Protein AF-A2C6B7-F1 (afdb_monomer_lite)

Sequence (118 aa):
MAIRSTRAGFTQAKFNDDASSLVIFEIIVIAVAFGIGMQSWWWGGGIFLGGVIVMVTPILNILFCIAMTALWAAAGFHIGEAIDQEGANYVIAVIAGLIALGAHLGAIEWAEDLGAKD

Secondary structure (DSSP, 8-state):
--HHHHHHHHHHHHHHHHHHHHHHHHHHHHHHHHHHHTT-HHHHHHHHHHHHHHHHSHHHHHHHHHHHHHHHHHHHHHHHHTT-STTHHHHHHHHHHHHHHHHHHHHHHHHHHHH---

pLDDT: mean 92.58, std 6.91, range [58.78, 98.0]

Organism: Prochlorococcus marinus (strain MIT 9303) (NCBI:txid59922)

Structure (mmCIF, N/CA/C/O backbone):
data_AF-A2C6B7-F1
#
_entry.id   AF-A2C6B7-F1
#
loop_
_atom_site.group_PDB
_atom_site.id
_atom_site.type_symbol
_atom_site.label_atom_id
_atom_site.label_alt_id
_atom_site.label_comp_id
_atom_site.label_asym_id
_atom_site.label_entity_id
_atom_site.label_seq_id
_atom_site.pdbx_PDB_ins_code
_atom_site.Cartn_x
_atom_site.Cartn_y
_atom_site.Cartn_z
_atom_site.occupancy
_atom_site.B_iso_or_equiv
_atom_site.auth_seq_id
_atom_site.auth_comp_id
_atom_site.auth_asym_id
_atom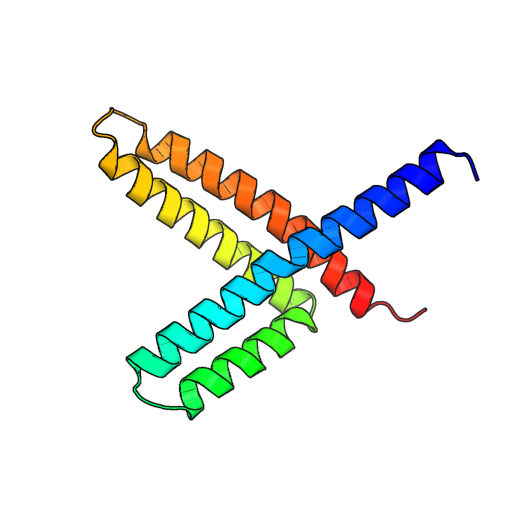_site.auth_atom_id
_atom_site.pdbx_PDB_model_num
ATOM 1 N N . MET A 1 1 ? 21.659 -10.070 -25.602 1.00 60.16 1 MET A N 1
ATOM 2 C CA . MET A 1 1 ? 21.126 -9.384 -24.403 1.00 60.16 1 MET A CA 1
ATOM 3 C C . MET A 1 1 ? 22.312 -8.890 -23.585 1.00 60.16 1 MET A C 1
ATOM 5 O O . MET A 1 1 ? 23.213 -9.681 -23.341 1.00 60.16 1 MET A O 1
ATOM 9 N N . ALA A 1 2 ? 22.395 -7.600 -23.254 1.00 80.56 2 ALA A N 1
ATOM 10 C CA . ALA A 1 2 ? 23.517 -7.080 -22.468 1.00 80.56 2 ALA A CA 1
ATOM 11 C C . ALA A 1 2 ? 23.366 -7.518 -21.000 1.00 80.56 2 ALA A C 1
ATOM 13 O O . ALA A 1 2 ? 22.269 -7.449 -20.460 1.00 80.56 2 ALA A O 1
ATOM 14 N N . ILE A 1 3 ? 24.450 -7.917 -20.326 1.00 83.00 3 ILE A N 1
ATOM 15 C CA . ILE A 1 3 ? 24.425 -8.412 -18.928 1.00 83.00 3 ILE A CA 1
ATOM 16 C C . ILE A 1 3 ? 23.639 -7.468 -17.991 1.00 83.00 3 ILE A C 1
ATOM 18 O O . ILE A 1 3 ? 22.913 -7.912 -17.102 1.00 83.00 3 ILE A O 1
ATOM 22 N N . ARG A 1 4 ? 23.722 -6.151 -18.231 1.00 89.38 4 ARG A N 1
ATOM 23 C CA . ARG A 1 4 ? 22.980 -5.125 -17.486 1.00 89.38 4 ARG A CA 1
ATOM 24 C C . ARG A 1 4 ? 21.456 -5.244 -17.620 1.00 89.38 4 ARG A C 1
ATOM 26 O O . ARG A 1 4 ? 20.782 -5.074 -16.610 1.00 89.38 4 ARG A O 1
ATOM 33 N N . SER A 1 5 ? 20.919 -5.506 -18.816 1.00 88.56 5 SER A N 1
ATOM 34 C CA . SER A 1 5 ? 19.464 -5.579 -19.033 1.00 88.56 5 SER A CA 1
ATOM 35 C C . SER A 1 5 ? 18.868 -6.820 -18.375 1.00 88.56 5 SER A C 1
ATOM 37 O O . SER A 1 5 ? 17.827 -6.733 -17.739 1.00 88.56 5 SER A O 1
ATOM 39 N N . THR A 1 6 ? 19.570 -7.954 -18.450 1.00 88.62 6 THR A N 1
ATOM 40 C CA . THR A 1 6 ? 19.146 -9.193 -17.785 1.00 88.62 6 THR A CA 1
ATOM 41 C C . THR A 1 6 ? 19.179 -9.049 -16.263 1.00 88.62 6 THR A C 1
ATOM 43 O O . THR A 1 6 ? 18.228 -9.437 -15.591 1.00 88.62 6 THR A O 1
ATOM 46 N N . ARG A 1 7 ? 20.232 -8.428 -15.709 1.00 92.19 7 ARG A N 1
ATOM 47 C CA . ARG A 1 7 ? 20.308 -8.161 -14.265 1.00 92.19 7 ARG A CA 1
ATOM 48 C C . ARG A 1 7 ? 19.197 -7.220 -13.799 1.00 92.19 7 ARG A C 1
ATOM 50 O O . ARG A 1 7 ? 18.597 -7.483 -12.768 1.00 92.19 7 ARG A O 1
ATOM 57 N N . ALA A 1 8 ? 18.932 -6.147 -14.546 1.00 91.62 8 ALA A N 1
ATOM 58 C CA . ALA A 1 8 ? 17.882 -5.189 -14.204 1.00 91.62 8 ALA A CA 1
ATOM 59 C C . ALA A 1 8 ? 16.494 -5.846 -14.179 1.00 91.62 8 ALA A C 1
ATOM 61 O O . ALA A 1 8 ? 15.771 -5.657 -13.209 1.00 91.62 8 ALA A O 1
ATOM 62 N N . GLY A 1 9 ? 16.169 -6.676 -15.179 1.00 89.75 9 GLY A N 1
ATOM 63 C CA . GLY A 1 9 ? 14.907 -7.421 -15.204 1.00 89.75 9 GLY A CA 1
ATOM 64 C C . GLY A 1 9 ? 14.754 -8.363 -14.008 1.00 89.75 9 GLY A C 1
ATOM 65 O O . GLY A 1 9 ? 13.724 -8.350 -13.347 1.00 89.75 9 GLY A O 1
ATOM 66 N N . PHE A 1 10 ? 15.804 -9.117 -13.658 1.00 92.44 10 PHE A N 1
ATOM 67 C CA . PHE A 1 10 ? 15.764 -10.000 -12.486 1.00 92.44 10 PHE A CA 1
ATOM 68 C C . PHE A 1 10 ? 15.597 -9.226 -11.169 1.00 92.44 10 PHE A C 1
ATOM 70 O O . PHE A 1 10 ? 14.863 -9.654 -10.283 1.00 92.44 10 PHE A O 1
ATOM 77 N N . THR A 1 11 ? 16.262 -8.075 -11.031 1.00 92.88 11 THR A N 1
ATOM 78 C CA . THR A 1 11 ? 16.102 -7.216 -9.851 1.00 92.88 11 THR A CA 1
ATOM 79 C C . THR A 1 11 ? 14.692 -6.641 -9.751 1.00 92.88 11 THR A C 1
ATOM 81 O O . THR A 1 11 ? 14.150 -6.632 -8.651 1.00 92.88 11 THR A O 1
ATOM 84 N N . GLN A 1 12 ? 14.093 -6.213 -10.866 1.00 91.50 12 GLN A N 1
ATOM 85 C CA . GLN A 1 12 ? 12.722 -5.698 -10.885 1.00 91.50 12 GLN A CA 1
ATOM 86 C C . GLN A 1 12 ? 11.717 -6.790 -10.507 1.00 91.50 12 GLN A C 1
ATOM 88 O O . GLN A 1 12 ? 10.925 -6.595 -9.595 1.00 91.50 12 GLN A O 1
ATOM 93 N N . ALA A 1 13 ? 11.824 -7.976 -11.115 1.00 90.75 13 ALA A N 1
ATOM 94 C CA . ALA A 1 13 ? 10.958 -9.108 -10.788 1.00 90.75 13 ALA A CA 1
ATOM 95 C C . ALA A 1 13 ? 11.053 -9.490 -9.303 1.00 90.75 13 ALA A C 1
ATOM 97 O O . ALA A 1 13 ? 10.036 -9.700 -8.649 1.00 90.75 13 ALA A O 1
ATOM 98 N N . LYS A 1 14 ? 12.273 -9.513 -8.744 1.00 93.00 14 LYS A N 1
ATOM 99 C CA . LYS A 1 14 ? 12.462 -9.755 -7.311 1.00 93.00 14 LYS A CA 1
ATOM 100 C C . LYS A 1 14 ? 11.834 -8.655 -6.448 1.00 93.00 14 LYS A C 1
ATOM 102 O O . LYS A 1 14 ? 11.225 -8.967 -5.433 1.00 93.00 14 LYS A O 1
ATOM 107 N N . PHE A 1 15 ? 12.009 -7.390 -6.824 1.00 92.12 15 PHE A N 1
ATOM 108 C CA . PHE A 1 15 ? 11.428 -6.266 -6.093 1.00 92.12 15 PHE A CA 1
ATOM 109 C C . PHE A 1 15 ? 9.896 -6.338 -6.079 1.00 92.12 15 PHE A C 1
ATOM 111 O O . PHE A 1 15 ? 9.294 -6.165 -5.025 1.00 92.12 15 PHE A O 1
ATOM 118 N N . ASN A 1 16 ? 9.283 -6.653 -7.219 1.00 93.25 16 ASN A N 1
ATOM 119 C CA . ASN A 1 16 ? 7.835 -6.781 -7.366 1.00 93.25 16 ASN A CA 1
ATOM 120 C C . ASN A 1 16 ? 7.281 -7.952 -6.544 1.00 93.25 16 ASN A C 1
ATOM 122 O O . ASN A 1 16 ? 6.271 -7.802 -5.860 1.00 93.25 16 ASN A O 1
ATOM 126 N N . ASP A 1 17 ? 7.979 -9.090 -6.547 1.00 91.81 17 ASP A N 1
ATOM 127 C CA . ASP A 1 17 ? 7.630 -10.248 -5.720 1.00 91.81 17 ASP A CA 1
ATOM 128 C C . ASP A 1 17 ? 7.705 -9.922 -4.220 1.00 91.81 17 ASP A C 1
ATOM 130 O O . ASP A 1 17 ? 6.732 -10.126 -3.492 1.00 91.81 17 ASP A O 1
ATOM 134 N N . ASP A 1 18 ? 8.805 -9.308 -3.766 1.00 92.50 18 ASP A N 1
ATOM 135 C CA . ASP A 1 18 ? 8.958 -8.871 -2.373 1.00 92.50 18 ASP A CA 1
ATOM 136 C C . ASP A 1 18 ? 7.870 -7.834 -1.997 1.00 92.50 18 ASP A C 1
ATOM 138 O O . ASP A 1 18 ? 7.316 -7.877 -0.895 1.00 92.50 18 ASP A O 1
ATOM 142 N N . ALA A 1 19 ? 7.506 -6.932 -2.914 1.00 92.00 19 ALA A N 1
ATOM 143 C CA . ALA A 1 19 ? 6.485 -5.907 -2.704 1.00 92.00 19 ALA A CA 1
ATOM 144 C C . ALA A 1 19 ? 5.055 -6.473 -2.639 1.00 92.00 19 ALA A C 1
ATOM 146 O O . ALA A 1 19 ? 4.239 -5.986 -1.852 1.00 92.00 19 ALA A O 1
ATOM 147 N N . SER A 1 20 ? 4.756 -7.535 -3.396 1.00 91.12 20 SER A N 1
ATOM 148 C CA . SER A 1 20 ? 3.445 -8.206 -3.382 1.00 91.12 20 SER A CA 1
ATOM 149 C C . SER A 1 20 ? 3.061 -8.722 -1.988 1.00 91.12 20 SER A C 1
ATOM 151 O O . SER A 1 20 ? 1.885 -8.722 -1.612 1.00 91.12 20 SER A O 1
ATOM 153 N N . SER A 1 21 ? 4.062 -9.088 -1.179 1.00 93.06 21 SER A N 1
ATOM 154 C CA . SER A 1 21 ? 3.858 -9.578 0.184 1.00 93.06 21 SER A CA 1
ATOM 155 C C . SER A 1 21 ? 3.183 -8.549 1.099 1.00 93.06 21 SER A C 1
ATOM 157 O O . SER A 1 21 ? 2.418 -8.945 1.982 1.00 93.06 21 SER A O 1
ATOM 159 N N . LEU A 1 22 ? 3.394 -7.245 0.863 1.00 94.19 22 LEU A N 1
ATOM 160 C CA . LEU A 1 22 ? 2.741 -6.174 1.620 1.00 94.19 22 LEU A CA 1
ATOM 161 C C . LEU A 1 22 ? 1.227 -6.178 1.382 1.00 94.19 22 LEU A C 1
ATOM 163 O O . LEU A 1 22 ? 0.464 -6.197 2.344 1.00 94.19 22 LEU A O 1
ATOM 167 N N . VAL A 1 23 ? 0.793 -6.243 0.122 1.00 94.44 23 VAL A N 1
ATOM 168 C CA . VAL A 1 23 ? -0.636 -6.257 -0.242 1.00 94.44 23 VAL A CA 1
ATOM 169 C C . VAL A 1 23 ? -1.328 -7.509 0.299 1.00 94.44 23 VAL A C 1
ATOM 171 O O . VAL A 1 23 ? -2.427 -7.435 0.849 1.00 94.44 23 VAL A O 1
ATOM 174 N N . ILE A 1 24 ? -0.669 -8.670 0.216 1.00 93.94 24 ILE A N 1
ATOM 175 C CA . ILE A 1 24 ? -1.187 -9.917 0.799 1.00 93.94 24 ILE A CA 1
ATOM 176 C C . ILE A 1 24 ? -1.340 -9.776 2.319 1.00 93.94 24 ILE A C 1
ATOM 178 O O . ILE A 1 24 ? -2.364 -10.174 2.881 1.00 93.94 24 ILE A O 1
ATOM 182 N N . PHE A 1 25 ? -0.347 -9.193 2.992 1.00 95.38 25 PHE A N 1
ATOM 183 C CA . PHE A 1 25 ? -0.405 -8.936 4.427 1.00 95.38 25 PHE A CA 1
ATOM 184 C C . PHE A 1 25 ? -1.561 -7.997 4.794 1.00 95.38 25 PHE A C 1
ATOM 186 O O . PHE A 1 25 ? -2.318 -8.306 5.713 1.00 95.38 25 PHE A O 1
ATOM 193 N N . GLU A 1 26 ? -1.758 -6.903 4.060 1.00 96.12 26 GLU A N 1
ATOM 194 C CA . GLU A 1 26 ? -2.869 -5.968 4.269 1.00 96.12 26 GLU A CA 1
ATOM 195 C C . GLU A 1 26 ? -4.230 -6.652 4.131 1.00 96.12 26 GLU A C 1
ATOM 197 O O . GLU A 1 26 ? -5.089 -6.497 5.000 1.00 96.12 26 GLU A O 1
ATOM 202 N N . ILE A 1 27 ? -4.416 -7.468 3.089 1.00 96.12 27 ILE A N 1
ATOM 203 C CA . ILE A 1 27 ? -5.651 -8.234 2.879 1.00 96.12 27 ILE A CA 1
ATOM 204 C C . ILE A 1 27 ? -5.922 -9.153 4.073 1.00 96.12 27 ILE A C 1
ATOM 206 O O . ILE A 1 27 ? -7.049 -9.202 4.572 1.00 96.12 27 ILE A O 1
ATOM 210 N N . ILE A 1 28 ? -4.897 -9.857 4.563 1.00 96.50 28 ILE A N 1
ATOM 211 C CA . ILE A 1 28 ? -5.019 -10.743 5.726 1.00 96.50 28 ILE A CA 1
ATOM 212 C C . ILE A 1 28 ? -5.367 -9.941 6.982 1.00 96.50 28 ILE A C 1
ATOM 214 O O . ILE A 1 28 ? -6.287 -10.320 7.709 1.00 96.50 28 ILE A O 1
ATOM 218 N N . VAL A 1 29 ? -4.677 -8.829 7.237 1.00 96.69 29 VAL A N 1
ATOM 219 C CA . VAL A 1 29 ? -4.925 -7.978 8.409 1.00 96.69 29 VAL A CA 1
ATOM 220 C C . VAL A 1 29 ? -6.349 -7.430 8.391 1.00 96.69 29 VAL A C 1
ATOM 222 O O . VAL A 1 29 ? -7.042 -7.529 9.403 1.00 96.69 29 VAL A O 1
ATOM 225 N N . ILE A 1 30 ? -6.823 -6.916 7.253 1.00 96.19 30 ILE A N 1
ATOM 226 C CA . ILE A 1 30 ? -8.186 -6.386 7.117 1.00 96.19 30 ILE A CA 1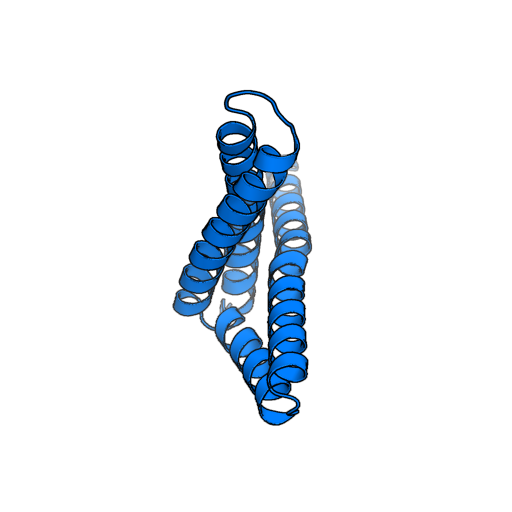
ATOM 227 C C . ILE A 1 30 ? -9.211 -7.510 7.309 1.00 96.19 30 ILE A C 1
ATOM 229 O O . ILE A 1 30 ? -10.163 -7.346 8.074 1.00 96.19 30 ILE A O 1
ATOM 233 N N . ALA A 1 31 ? -9.007 -8.669 6.679 1.00 96.94 31 ALA A N 1
ATOM 234 C CA . ALA A 1 31 ? -9.892 -9.820 6.824 1.00 96.94 31 ALA A CA 1
ATOM 235 C C . ALA A 1 31 ? -10.006 -10.283 8.285 1.00 96.94 31 ALA A C 1
ATOM 237 O O . ALA A 1 31 ? -11.110 -10.495 8.790 1.00 96.94 31 ALA A O 1
ATOM 238 N N . VAL A 1 32 ? -8.879 -10.396 8.992 1.00 96.00 32 VAL A N 1
ATOM 239 C CA . VAL A 1 32 ? -8.851 -10.792 10.406 1.00 96.00 32 VAL A CA 1
ATOM 240 C C . VAL A 1 32 ? -9.498 -9.725 11.289 1.00 96.00 32 VAL A C 1
ATOM 242 O O . VAL A 1 32 ? -10.343 -10.061 12.120 1.00 96.00 32 VAL A O 1
ATOM 245 N N . ALA A 1 33 ? -9.166 -8.446 11.091 1.00 95.75 33 ALA A N 1
ATOM 246 C CA . ALA A 1 33 ? -9.722 -7.341 11.868 1.00 95.75 33 ALA A CA 1
ATOM 247 C C . ALA A 1 33 ? -11.254 -7.284 11.761 1.00 95.75 33 ALA A C 1
ATOM 249 O O . ALA A 1 33 ? -11.945 -7.205 12.778 1.00 95.75 33 ALA A O 1
ATOM 250 N N . PHE A 1 34 ? -11.801 -7.408 10.550 1.00 95.31 34 PHE A N 1
ATOM 251 C CA . PHE A 1 34 ? -13.250 -7.442 10.340 1.00 95.31 34 PHE A CA 1
ATOM 252 C C . PHE A 1 34 ? -13.897 -8.737 10.834 1.00 95.31 34 PHE A C 1
ATOM 254 O O . PHE A 1 34 ? -14.981 -8.686 11.414 1.00 95.31 34 PHE A O 1
ATOM 261 N N . GLY A 1 35 ? -13.253 -9.891 10.640 1.00 95.62 35 GLY A N 1
ATOM 262 C CA . GLY A 1 35 ? -13.760 -11.175 11.125 1.00 95.62 35 GLY A CA 1
ATOM 263 C C . GLY A 1 35 ? -13.907 -11.202 12.648 1.00 95.62 35 GLY A C 1
ATOM 264 O O . GLY A 1 35 ? -14.939 -11.640 13.160 1.00 95.62 35 GLY A O 1
ATOM 265 N N . ILE A 1 36 ? -12.915 -10.665 13.367 1.00 96.19 36 ILE A N 1
ATOM 266 C CA . ILE A 1 36 ? -12.966 -10.494 14.824 1.00 96.19 36 ILE A CA 1
ATOM 267 C C . ILE A 1 36 ? -13.992 -9.419 15.200 1.00 96.19 36 ILE A C 1
ATOM 269 O O . ILE A 1 36 ? -14.828 -9.662 16.067 1.00 96.19 36 ILE A O 1
ATOM 273 N N . GLY A 1 37 ? -13.978 -8.252 14.551 1.00 96.31 37 GLY A N 1
ATOM 274 C CA . GLY A 1 37 ? -14.893 -7.150 14.870 1.00 96.31 37 GLY A CA 1
ATOM 275 C C . GLY A 1 37 ? -16.370 -7.528 14.726 1.00 96.31 37 GLY A C 1
ATOM 276 O O . GLY A 1 37 ? -17.184 -7.191 15.580 1.00 96.31 37 GLY A O 1
ATOM 277 N N . MET A 1 38 ? -16.705 -8.297 13.689 1.00 95.75 38 MET A N 1
ATOM 278 C CA . MET A 1 38 ? -18.064 -8.787 13.435 1.00 95.75 38 MET A CA 1
ATOM 279 C C . MET A 1 38 ? -18.358 -10.140 14.097 1.00 95.75 38 MET A C 1
ATOM 281 O O . MET A 1 38 ? -19.457 -10.667 13.918 1.00 95.75 38 MET A O 1
ATOM 285 N N . GLN A 1 39 ? -17.388 -10.723 14.817 1.00 95.62 39 GLN A N 1
ATOM 286 C CA . GLN A 1 39 ? -17.477 -12.047 15.450 1.00 95.62 39 GLN A CA 1
ATOM 287 C C . GLN A 1 39 ? -18.029 -13.124 14.495 1.00 95.62 39 GLN A C 1
ATOM 289 O O . GLN A 1 39 ? -18.850 -13.961 14.868 1.00 95.62 39 GLN A O 1
ATOM 294 N N . SER A 1 40 ? -17.625 -13.075 13.223 1.00 92.75 40 SER A N 1
ATOM 295 C CA . SER A 1 40 ? -18.241 -13.873 12.164 1.00 92.75 40 SER A CA 1
ATOM 296 C C . SER A 1 40 ? -17.232 -14.279 11.105 1.00 92.75 40 SER A C 1
ATOM 298 O O . SER A 1 40 ? -16.584 -13.453 10.456 1.00 92.75 40 SER A O 1
ATOM 300 N N . TRP A 1 41 ? -17.169 -15.591 10.884 1.00 91.38 41 TRP A N 1
ATOM 301 C CA . TRP A 1 41 ? -16.307 -16.202 9.881 1.00 91.38 41 TRP A CA 1
ATOM 302 C C . TRP A 1 41 ? -16.649 -15.757 8.456 1.00 91.38 41 TRP A C 1
ATOM 304 O O . TRP A 1 41 ? -15.756 -15.617 7.626 1.00 91.38 41 TRP A O 1
ATOM 314 N N . TRP A 1 42 ? -17.926 -15.481 8.173 1.00 94.56 42 TRP A N 1
ATOM 315 C CA . TRP A 1 42 ? -18.369 -15.042 6.848 1.00 94.56 42 TRP A CA 1
ATOM 316 C C . TRP A 1 42 ? -17.793 -13.682 6.461 1.00 94.56 42 TRP A C 1
ATOM 318 O O . TRP A 1 42 ? -17.423 -13.492 5.307 1.00 94.56 42 TRP A O 1
ATOM 328 N N . TRP A 1 43 ? -17.666 -12.759 7.418 1.00 93.50 43 TRP A N 1
ATOM 329 C CA . TRP A 1 43 ? -17.057 -11.454 7.165 1.00 93.50 43 TRP A CA 1
ATOM 330 C C . TRP A 1 43 ?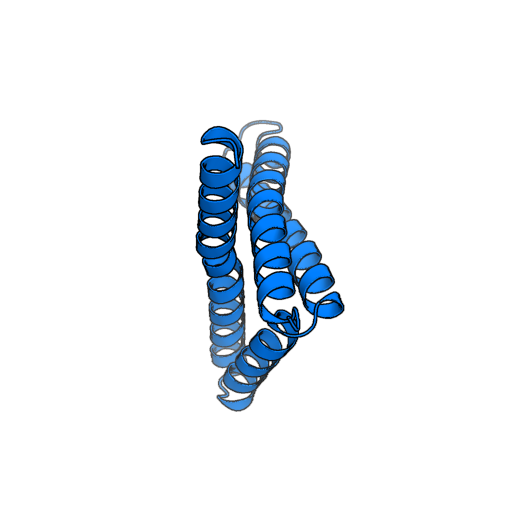 -15.550 -11.572 6.946 1.00 93.50 43 TRP A C 1
ATOM 332 O O . TRP A 1 43 ? -15.040 -11.029 5.970 1.00 93.50 43 TRP A O 1
ATOM 342 N N . GLY A 1 44 ? -14.849 -12.340 7.787 1.00 95.06 44 GLY A N 1
ATOM 343 C CA . GLY A 1 44 ? -13.409 -12.552 7.619 1.00 95.06 44 GLY A CA 1
ATOM 344 C C . GLY A 1 44 ? -13.069 -13.289 6.321 1.00 95.06 44 GLY A C 1
ATOM 345 O O . GLY A 1 44 ? -12.290 -12.798 5.507 1.00 95.06 44 GLY A O 1
ATOM 346 N N . GLY A 1 45 ? -13.710 -14.433 6.079 1.00 95.38 45 GLY A N 1
ATOM 347 C CA . GLY A 1 45 ? -13.513 -15.218 4.860 1.00 95.38 45 GLY A CA 1
ATOM 348 C C . GLY A 1 45 ? -13.961 -14.478 3.598 1.00 95.38 45 GLY A C 1
ATOM 349 O O . GLY A 1 45 ? -13.265 -14.523 2.588 1.00 95.38 45 GLY A O 1
ATOM 350 N N . GLY A 1 46 ? -15.082 -13.752 3.655 1.00 96.56 46 GLY A N 1
ATOM 351 C CA . GLY A 1 46 ? -15.588 -12.962 2.532 1.00 96.56 46 GLY A CA 1
ATOM 352 C C . GLY A 1 46 ? -14.646 -11.828 2.133 1.00 96.56 46 GLY A C 1
ATOM 353 O O . GLY A 1 46 ? -14.385 -11.647 0.947 1.00 96.56 46 GLY A O 1
ATOM 354 N N . ILE A 1 47 ? -14.077 -11.110 3.106 1.00 96.19 47 ILE A N 1
ATOM 355 C CA . ILE A 1 47 ? -13.085 -10.060 2.840 1.00 96.19 47 ILE A CA 1
ATOM 356 C C . ILE A 1 47 ? -11.786 -10.657 2.309 1.00 96.19 47 ILE A C 1
ATOM 358 O O . ILE A 1 47 ? -11.236 -10.125 1.351 1.00 96.19 47 ILE A O 1
ATOM 362 N N . PHE A 1 48 ? -11.321 -11.777 2.869 1.00 96.19 48 PHE A N 1
ATOM 363 C CA . PHE A 1 48 ? -10.131 -12.459 2.364 1.00 96.19 48 PHE A CA 1
ATOM 364 C C . PHE A 1 48 ? -10.298 -12.873 0.894 1.00 96.19 48 PHE A C 1
ATOM 366 O O . PHE A 1 48 ? -9.466 -12.534 0.056 1.00 96.19 48 PHE A O 1
ATOM 373 N N . LEU A 1 49 ? -11.409 -13.539 0.556 1.00 95.94 49 LEU A N 1
ATOM 374 C CA . LEU A 1 49 ? -11.714 -13.926 -0.825 1.00 95.94 49 LEU A CA 1
ATOM 375 C C . LEU A 1 49 ? -11.893 -12.706 -1.738 1.00 95.94 49 LEU A C 1
ATOM 377 O O . LEU A 1 49 ? -11.417 -12.715 -2.872 1.00 95.94 49 LEU A O 1
ATOM 381 N N . GLY A 1 50 ? -12.534 -11.646 -1.242 1.00 95.25 50 GLY A N 1
ATOM 382 C CA . GLY A 1 50 ? -12.643 -10.371 -1.947 1.00 95.25 50 GLY A CA 1
ATOM 383 C C . GLY A 1 50 ? -11.276 -9.756 -2.251 1.00 95.25 50 GLY A C 1
ATOM 384 O O . GLY A 1 50 ? -11.046 -9.321 -3.375 1.00 95.25 50 GLY A O 1
ATOM 385 N N . GLY A 1 51 ? -10.346 -9.791 -1.296 1.00 93.56 51 GLY A N 1
ATOM 386 C CA . GLY A 1 51 ? -8.969 -9.335 -1.479 1.00 93.56 51 GLY A CA 1
ATOM 387 C C . GLY A 1 51 ? -8.210 -10.143 -2.533 1.00 93.56 51 GLY A C 1
ATOM 388 O O . GLY A 1 51 ? -7.537 -9.563 -3.378 1.00 93.56 51 GLY A O 1
ATOM 389 N N . VAL A 1 52 ? -8.385 -11.468 -2.573 1.00 92.12 52 VAL A N 1
ATOM 390 C CA . VAL A 1 52 ? -7.805 -12.299 -3.645 1.00 92.12 52 VAL A CA 1
ATOM 391 C C . VAL A 1 52 ? -8.348 -11.886 -5.020 1.00 92.12 52 VAL A C 1
ATOM 393 O O . VAL A 1 52 ? -7.581 -11.754 -5.970 1.00 92.12 52 VAL A O 1
ATOM 396 N N . ILE A 1 53 ? -9.654 -11.619 -5.139 1.00 92.44 53 ILE A N 1
ATOM 397 C CA . ILE A 1 53 ? -10.262 -11.142 -6.398 1.00 92.44 53 ILE A CA 1
ATOM 398 C C . ILE A 1 53 ? -9.710 -9.770 -6.802 1.00 92.44 53 ILE A C 1
ATOM 400 O O . ILE A 1 53 ? -9.464 -9.532 -7.988 1.00 92.44 53 ILE A O 1
ATOM 404 N N . VAL A 1 54 ? -9.506 -8.878 -5.828 1.00 92.69 54 VAL A N 1
ATOM 405 C CA . VAL A 1 54 ? -8.886 -7.564 -6.041 1.00 92.69 54 VAL A CA 1
ATOM 406 C C . VAL A 1 54 ? -7.504 -7.724 -6.669 1.00 92.69 54 VAL A C 1
ATOM 408 O O . VAL A 1 54 ? -7.249 -7.076 -7.677 1.00 92.69 54 VAL A O 1
ATOM 411 N N . MET A 1 55 ? -6.662 -8.629 -6.159 1.00 88.50 55 MET A N 1
ATOM 412 C CA . MET A 1 55 ? -5.313 -8.852 -6.700 1.00 88.50 55 MET A CA 1
ATOM 413 C C . MET A 1 55 ? -5.314 -9.375 -8.140 1.00 88.50 55 MET A C 1
ATOM 415 O O . MET A 1 55 ? -4.444 -9.016 -8.920 1.00 88.50 55 MET A O 1
ATOM 419 N N . VAL A 1 56 ? -6.291 -10.201 -8.519 1.00 88.62 56 VAL A N 1
ATOM 420 C CA . VAL A 1 56 ? -6.371 -10.771 -9.878 1.00 88.62 56 VAL A CA 1
ATOM 421 C C . VAL A 1 56 ? -6.992 -9.790 -10.883 1.00 88.62 56 VAL A C 1
ATOM 423 O O . VAL A 1 56 ? -6.886 -9.976 -12.093 1.00 88.62 56 VAL A O 1
ATOM 426 N N . THR A 1 57 ? -7.653 -8.732 -10.407 1.00 90.06 57 THR A N 1
ATOM 427 C CA . THR A 1 57 ? -8.349 -7.766 -11.261 1.00 90.06 57 THR A CA 1
ATOM 428 C C . THR A 1 57 ? -7.562 -6.453 -11.315 1.00 90.06 57 THR A C 1
ATOM 430 O O . THR A 1 57 ? -7.646 -5.681 -10.360 1.00 90.06 57 THR A O 1
ATOM 433 N N . PRO A 1 58 ? -6.874 -6.114 -12.426 1.00 87.62 58 PRO A N 1
ATOM 434 C CA . PRO A 1 58 ? -5.917 -4.999 -12.465 1.00 87.62 58 PRO A CA 1
ATOM 435 C C . PRO A 1 58 ? -6.497 -3.663 -11.986 1.00 87.62 58 PRO A C 1
ATOM 437 O O . PRO A 1 58 ? -5.915 -2.973 -11.154 1.00 87.62 58 PRO A O 1
ATOM 440 N N . ILE A 1 59 ? -7.710 -3.332 -12.441 1.00 90.44 59 ILE A N 1
ATOM 441 C CA . ILE A 1 59 ? -8.391 -2.086 -12.068 1.00 90.44 59 ILE A CA 1
ATOM 442 C C . ILE A 1 59 ? -8.686 -2.046 -10.563 1.00 90.44 59 ILE A C 1
ATOM 444 O O . ILE A 1 59 ? -8.487 -1.014 -9.924 1.00 90.44 59 ILE A O 1
ATOM 448 N N . LEU A 1 60 ? -9.154 -3.157 -9.984 1.00 93.06 60 LEU A N 1
ATOM 449 C CA . LEU A 1 60 ? -9.451 -3.214 -8.554 1.00 93.06 60 LEU A CA 1
ATOM 450 C C . LEU A 1 60 ? -8.168 -3.166 -7.728 1.00 93.06 60 LEU A C 1
ATOM 452 O O . LEU A 1 60 ? -8.149 -2.478 -6.711 1.00 93.06 60 LEU A O 1
ATOM 456 N N . ASN A 1 61 ? -7.107 -3.837 -8.179 1.00 92.81 61 ASN A N 1
ATOM 457 C CA . ASN A 1 61 ? -5.815 -3.816 -7.508 1.00 92.81 61 ASN A CA 1
ATOM 458 C C . ASN A 1 61 ? -5.240 -2.396 -7.432 1.00 92.81 61 ASN A C 1
ATOM 460 O O . ASN A 1 61 ? -4.827 -1.956 -6.363 1.00 92.81 61 ASN A O 1
ATOM 464 N N . ILE A 1 62 ? -5.293 -1.639 -8.534 1.00 94.38 62 ILE A N 1
ATOM 465 C CA . ILE A 1 62 ? -4.840 -0.241 -8.566 1.00 94.38 62 ILE A CA 1
ATOM 466 C C . ILE A 1 62 ? -5.628 0.607 -7.561 1.00 94.38 62 ILE A C 1
ATOM 468 O O . ILE A 1 62 ? -5.037 1.332 -6.762 1.00 94.38 62 ILE A O 1
ATOM 472 N N . LEU A 1 63 ? -6.960 0.501 -7.565 1.00 96.00 63 LEU A N 1
ATOM 473 C CA . LEU A 1 63 ? -7.806 1.254 -6.635 1.00 96.00 63 LEU A CA 1
ATOM 474 C C . LEU A 1 63 ? -7.527 0.880 -5.174 1.00 96.00 63 LEU A C 1
ATOM 476 O O . LEU A 1 63 ? -7.449 1.764 -4.319 1.00 9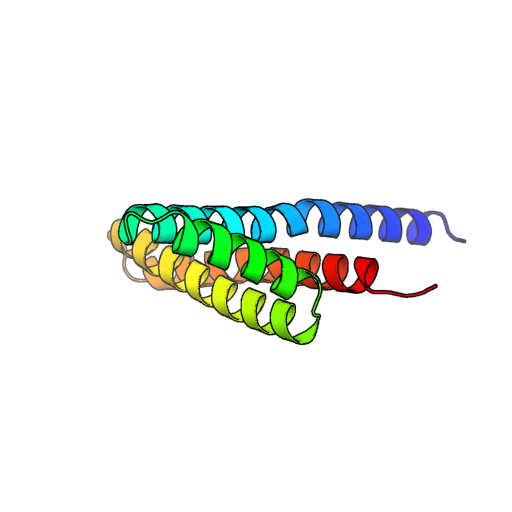6.00 63 LEU A O 1
ATOM 480 N N . PHE A 1 64 ? -7.343 -0.410 -4.894 1.00 95.81 64 PHE A N 1
ATOM 481 C CA . PHE A 1 64 ? -6.998 -0.910 -3.568 1.00 95.81 64 PHE A CA 1
ATOM 482 C C . PHE A 1 64 ? -5.646 -0.369 -3.095 1.00 95.81 64 PHE A C 1
ATOM 484 O O . PHE A 1 64 ? -5.561 0.210 -2.017 1.00 95.81 64 PHE A O 1
ATOM 491 N N . CYS A 1 65 ? -4.616 -0.468 -3.932 1.00 96.56 65 CYS A N 1
ATOM 492 C CA . CYS A 1 65 ? -3.269 0.022 -3.658 1.00 96.56 65 CYS A CA 1
ATOM 493 C C . CYS A 1 65 ? -3.229 1.538 -3.396 1.00 96.56 65 CYS A C 1
ATOM 495 O O . CYS A 1 65 ? -2.549 2.006 -2.480 1.00 96.56 65 CYS A O 1
ATOM 497 N N . ILE A 1 66 ? -3.995 2.330 -4.154 1.00 96.69 66 ILE A N 1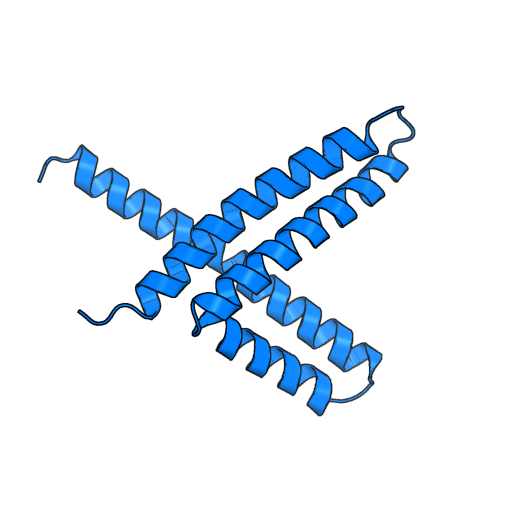
ATOM 498 C CA . ILE A 1 66 ? -4.130 3.775 -3.908 1.00 96.69 66 ILE A CA 1
ATOM 499 C C . ILE A 1 66 ? -4.778 4.027 -2.540 1.00 96.69 66 ILE A C 1
ATOM 501 O O . ILE A 1 66 ? -4.287 4.854 -1.768 1.00 96.69 66 ILE A O 1
ATOM 505 N N . ALA A 1 67 ? -5.851 3.301 -2.213 1.00 97.06 67 ALA A N 1
ATOM 506 C CA . ALA A 1 67 ? -6.526 3.435 -0.926 1.00 97.06 67 ALA A CA 1
ATOM 507 C C . ALA A 1 67 ? -5.614 3.039 0.249 1.00 97.06 67 ALA A C 1
ATOM 509 O O . ALA A 1 67 ? -5.528 3.780 1.228 1.00 97.06 67 ALA A O 1
ATOM 510 N N . MET A 1 68 ? -4.883 1.927 0.138 1.00 97.19 68 MET A N 1
ATOM 511 C CA . MET A 1 68 ? -3.931 1.485 1.162 1.00 97.19 68 MET A CA 1
ATOM 512 C C . MET A 1 68 ? -2.767 2.463 1.318 1.00 97.19 68 MET A C 1
ATOM 514 O O . MET A 1 68 ? -2.381 2.779 2.440 1.00 97.19 68 MET A O 1
ATOM 518 N N . THR A 1 69 ? -2.266 3.047 0.226 1.00 98.00 69 THR A N 1
ATOM 519 C CA . THR A 1 69 ? -1.252 4.116 0.292 1.00 98.00 69 THR A CA 1
ATOM 520 C C . THR A 1 69 ? -1.737 5.294 1.137 1.00 98.00 69 THR A C 1
ATOM 522 O O . THR A 1 69 ? -1.009 5.786 2.002 1.00 98.00 69 THR A O 1
ATOM 525 N N . ALA A 1 70 ? -2.978 5.740 0.919 1.00 97.88 70 ALA A N 1
ATOM 526 C CA . ALA A 1 70 ? -3.565 6.823 1.701 1.00 97.88 70 ALA A CA 1
ATOM 527 C C . ALA A 1 70 ? -3.734 6.436 3.181 1.00 97.88 70 ALA A C 1
ATOM 529 O O . ALA A 1 70 ? -3.483 7.263 4.059 1.00 97.88 70 ALA A O 1
ATOM 530 N N . LEU A 1 71 ? -4.097 5.181 3.468 1.00 97.19 71 LEU A N 1
ATOM 531 C CA . LEU A 1 71 ? -4.194 4.669 4.837 1.00 97.19 71 LEU A CA 1
ATOM 532 C C . LEU A 1 71 ? -2.833 4.625 5.540 1.00 97.19 71 LEU A C 1
ATOM 534 O O . LEU A 1 71 ? -2.753 5.025 6.699 1.00 97.19 71 LEU A O 1
ATOM 538 N N . TRP A 1 72 ? -1.756 4.232 4.859 1.00 97.75 72 TRP A N 1
ATOM 539 C CA . TRP A 1 72 ? -0.404 4.292 5.424 1.00 97.75 72 TRP A CA 1
ATOM 540 C C . TRP A 1 72 ? 0.072 5.721 5.673 1.00 97.75 72 TRP A C 1
ATOM 542 O O . TRP A 1 72 ? 0.703 5.979 6.696 1.00 97.75 72 T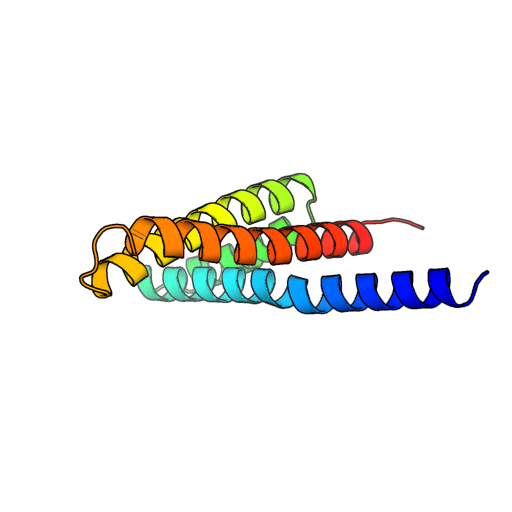RP A O 1
ATOM 552 N N . ALA A 1 73 ? -0.264 6.667 4.792 1.00 97.88 73 ALA A N 1
ATOM 553 C CA . ALA A 1 73 ? 0.018 8.081 5.032 1.00 97.88 73 ALA A CA 1
ATOM 554 C C . ALA A 1 73 ? -0.743 8.605 6.265 1.00 97.88 73 ALA A C 1
ATOM 556 O O . ALA A 1 73 ? -0.157 9.283 7.110 1.00 97.88 73 ALA A O 1
ATOM 557 N N . ALA A 1 74 ? -2.021 8.240 6.415 1.00 97.62 74 ALA A N 1
ATOM 558 C CA . ALA A 1 74 ? -2.820 8.584 7.590 1.00 97.62 74 ALA A CA 1
ATOM 559 C C . ALA A 1 74 ? -2.273 7.932 8.874 1.00 97.62 74 ALA A C 1
ATOM 561 O O . ALA A 1 74 ? -2.162 8.589 9.907 1.00 97.62 74 ALA A O 1
ATOM 562 N N . ALA A 1 75 ? -1.852 6.666 8.809 1.00 96.00 75 ALA A N 1
ATOM 563 C CA . ALA A 1 75 ? -1.189 5.991 9.921 1.00 96.00 75 ALA A CA 1
ATOM 564 C C . ALA A 1 75 ? 0.127 6.691 10.299 1.00 96.00 75 ALA A C 1
ATOM 566 O O . ALA A 1 75 ? 0.385 6.924 11.478 1.00 96.00 75 ALA A O 1
ATOM 567 N N . GLY A 1 76 ? 0.929 7.094 9.309 1.00 97.00 76 GLY A N 1
ATOM 568 C CA . GLY A 1 76 ? 2.152 7.869 9.515 1.00 97.00 76 GLY A CA 1
ATOM 569 C C . GLY A 1 76 ? 1.895 9.219 10.189 1.00 97.00 76 GLY A C 1
ATOM 570 O O . GLY A 1 76 ? 2.651 9.612 11.075 1.00 97.00 76 GLY A O 1
ATOM 571 N N . PHE A 1 77 ? 0.798 9.895 9.839 1.00 96.56 77 PHE A N 1
ATOM 572 C CA . PHE A 1 77 ? 0.387 11.132 10.503 1.00 96.56 77 PHE A CA 1
ATOM 573 C C . PHE A 1 77 ? 0.158 10.916 12.002 1.00 96.56 77 PHE A C 1
ATOM 575 O O . PHE A 1 77 ? 0.762 11.614 12.815 1.00 96.56 77 PHE A O 1
ATOM 582 N N . HIS A 1 78 ? -0.634 9.903 12.366 1.00 95.50 78 HIS A N 1
ATOM 583 C CA . HIS A 1 78 ? -0.914 9.564 13.765 1.00 95.50 78 HIS A CA 1
ATOM 584 C C . HIS A 1 78 ? 0.327 9.097 14.533 1.00 95.50 78 HIS A C 1
ATOM 586 O O . HIS A 1 78 ? 0.472 9.391 15.717 1.00 95.50 78 HIS A O 1
ATOM 592 N N . ILE A 1 79 ? 1.262 8.411 13.868 1.00 94.38 79 ILE A N 1
ATOM 593 C CA . ILE A 1 79 ? 2.559 8.073 14.468 1.00 94.38 79 ILE A CA 1
ATOM 594 C C . ILE A 1 79 ? 3.358 9.347 14.766 1.00 94.38 79 ILE A C 1
ATOM 596 O O . ILE A 1 79 ? 3.953 9.459 15.834 1.00 94.38 79 ILE A O 1
ATOM 600 N N . GLY A 1 80 ? 3.374 10.318 13.852 1.00 94.69 80 GLY A N 1
ATOM 601 C CA . GLY A 1 80 ? 4.106 11.563 14.069 1.00 94.69 80 GLY A CA 1
ATOM 602 C C . GLY A 1 80 ? 3.471 12.497 15.104 1.00 94.69 80 GLY A C 1
ATOM 603 O O . GLY A 1 80 ? 4.204 13.246 15.744 1.00 94.69 80 GLY A O 1
ATOM 604 N N . GLU A 1 81 ? 2.157 12.416 15.349 1.00 94.19 81 GLU A N 1
ATOM 605 C CA . GLU A 1 81 ? 1.512 13.098 16.489 1.00 94.19 81 GLU A CA 1
ATOM 606 C C . GLU A 1 81 ? 2.099 12.645 17.835 1.00 94.19 81 GLU A C 1
ATOM 608 O O . GLU A 1 81 ? 2.206 13.442 18.764 1.00 94.19 81 GLU A O 1
ATOM 613 N N . ALA A 1 82 ? 2.556 11.393 17.932 1.00 92.25 82 ALA A N 1
ATOM 614 C CA . ALA A 1 82 ? 3.168 10.865 19.148 1.00 92.25 82 ALA A CA 1
ATOM 615 C C . ALA A 1 82 ? 4.597 11.388 19.413 1.00 92.25 82 ALA A C 1
ATOM 617 O O . ALA A 1 82 ? 5.169 11.071 20.454 1.00 92.25 82 ALA A O 1
ATOM 618 N N . ILE A 1 83 ? 5.191 12.158 18.491 1.00 90.06 83 ILE A N 1
ATOM 619 C CA . ILE A 1 83 ? 6.602 12.588 18.562 1.00 90.06 83 ILE A CA 1
ATOM 620 C C . ILE A 1 83 ? 6.783 13.976 19.207 1.00 90.06 83 ILE A C 1
ATOM 622 O O . ILE A 1 83 ? 7.912 14.390 19.447 1.00 90.06 83 ILE A O 1
ATOM 626 N N . ASP A 1 84 ? 5.701 14.671 19.569 1.00 81.44 84 ASP A N 1
ATOM 627 C CA . ASP A 1 84 ? 5.712 15.961 20.296 1.00 81.44 84 ASP A CA 1
ATOM 628 C C . ASP A 1 84 ? 6.699 17.004 19.718 1.00 81.44 84 ASP A C 1
ATOM 630 O O . ASP A 1 84 ? 7.346 17.780 20.422 1.00 81.44 84 ASP A O 1
ATOM 634 N N . GLN A 1 85 ? 6.842 16.992 18.390 1.00 89.69 85 GLN A N 1
ATOM 635 C CA . GLN A 1 85 ? 7.611 17.961 17.617 1.00 89.69 85 GLN A CA 1
ATOM 636 C C . GLN A 1 85 ? 6.725 18.570 16.538 1.00 89.69 85 GLN A C 1
ATOM 638 O O . GLN A 1 85 ? 6.006 17.866 15.821 1.00 89.69 85 GLN A O 1
ATOM 643 N N . GLU A 1 86 ? 6.806 19.891 16.398 1.00 89.62 86 GLU A N 1
ATOM 644 C CA . GLU A 1 86 ? 6.033 20.624 15.404 1.00 89.62 86 GLU A CA 1
ATOM 645 C C . GLU A 1 86 ? 6.369 20.130 13.987 1.00 89.62 86 GLU A C 1
ATOM 647 O O . GLU A 1 86 ? 7.526 20.096 13.569 1.00 89.62 86 GLU A O 1
ATOM 652 N N . GLY A 1 87 ? 5.342 19.708 13.250 1.00 91.75 87 GLY A N 1
ATOM 653 C CA . GLY A 1 87 ? 5.468 19.248 11.868 1.00 91.75 87 GLY A CA 1
ATOM 654 C C . GLY A 1 87 ? 5.920 17.794 11.678 1.00 91.75 87 GLY A C 1
ATOM 655 O O . GLY A 1 87 ? 5.919 17.319 10.539 1.00 91.75 87 GLY A O 1
ATOM 656 N N . ALA A 1 88 ? 6.257 17.059 12.746 1.00 95.50 88 ALA A N 1
ATOM 657 C CA . ALA A 1 88 ? 6.670 15.654 12.648 1.00 95.50 88 ALA A CA 1
ATOM 658 C C . ALA A 1 88 ? 5.577 14.760 12.033 1.00 95.50 88 ALA A C 1
ATOM 660 O O . ALA A 1 88 ? 5.873 13.893 11.211 1.00 95.50 88 ALA A O 1
ATOM 661 N N . ASN A 1 89 ? 4.312 15.025 12.362 1.00 96.31 89 ASN A N 1
ATOM 662 C CA . ASN A 1 89 ? 3.132 14.385 11.774 1.00 96.31 89 ASN A CA 1
ATOM 663 C C . ASN A 1 89 ? 3.102 14.470 10.239 1.00 96.31 89 ASN A C 1
ATOM 665 O O . ASN A 1 89 ? 2.950 13.447 9.575 1.00 96.31 89 ASN A O 1
ATOM 669 N N . TYR A 1 90 ? 3.307 15.653 9.654 1.00 96.50 90 TYR A N 1
ATOM 670 C CA . TYR A 1 90 ? 3.298 15.819 8.198 1.00 96.50 90 TYR A CA 1
ATOM 671 C C . TYR A 1 90 ? 4.490 15.131 7.531 1.00 96.50 90 TYR A C 1
ATOM 673 O O . TYR A 1 90 ? 4.323 14.457 6.515 1.00 96.50 90 TYR A O 1
ATOM 681 N N . VAL A 1 91 ? 5.689 15.268 8.104 1.00 96.75 91 VAL A N 1
ATOM 682 C CA . VAL A 1 91 ? 6.905 14.653 7.551 1.00 96.75 91 VAL A CA 1
ATOM 683 C C . VAL A 1 91 ? 6.782 13.130 7.545 1.00 96.75 91 VAL A C 1
ATOM 685 O O . VAL A 1 91 ? 7.046 12.494 6.524 1.00 96.75 91 VAL A O 1
ATOM 688 N N . ILE A 1 92 ? 6.327 12.539 8.651 1.00 97.19 92 ILE A N 1
ATOM 689 C CA . ILE A 1 92 ? 6.179 11.085 8.766 1.00 97.19 92 ILE A CA 1
ATOM 690 C C . ILE A 1 92 ? 5.038 10.578 7.890 1.00 97.19 92 ILE A C 1
ATOM 692 O O . ILE A 1 92 ? 5.204 9.542 7.251 1.00 97.19 92 ILE A O 1
ATOM 696 N N . ALA A 1 93 ? 3.930 11.314 7.775 1.00 97.56 93 ALA A N 1
ATOM 697 C CA . ALA A 1 93 ? 2.855 10.975 6.846 1.00 97.56 93 ALA A CA 1
ATOM 698 C C . ALA A 1 93 ? 3.350 10.891 5.394 1.00 97.56 93 ALA A C 1
ATOM 700 O O . ALA A 1 93 ? 3.055 9.921 4.697 1.00 97.56 93 ALA A O 1
ATOM 701 N N . VAL A 1 94 ? 4.143 11.872 4.941 1.00 97.94 94 VAL A N 1
ATOM 702 C CA . VAL A 1 94 ? 4.705 11.870 3.580 1.00 97.94 94 VAL A CA 1
ATOM 703 C C . VAL A 1 94 ? 5.691 10.719 3.396 1.00 97.94 94 VAL A C 1
ATOM 705 O O . VAL A 1 94 ? 5.615 10.019 2.390 1.00 97.94 94 VAL A O 1
ATOM 708 N N . ILE A 1 95 ? 6.588 10.482 4.357 1.00 97.81 95 ILE A N 1
ATOM 709 C CA . ILE A 1 95 ? 7.550 9.373 4.281 1.00 97.81 95 ILE A CA 1
ATOM 710 C C . ILE A 1 95 ? 6.819 8.026 4.224 1.00 97.81 95 ILE A C 1
ATOM 712 O O . ILE A 1 95 ? 7.099 7.223 3.336 1.00 97.81 95 ILE A O 1
ATOM 716 N N . ALA A 1 96 ? 5.860 7.793 5.121 1.00 97.69 96 ALA A N 1
ATOM 717 C CA . ALA A 1 96 ? 5.068 6.568 5.150 1.00 97.69 96 ALA A CA 1
ATOM 718 C C . ALA A 1 96 ? 4.285 6.376 3.843 1.00 97.69 96 ALA A C 1
ATOM 720 O O . ALA A 1 96 ? 4.313 5.291 3.265 1.00 97.69 96 ALA A O 1
ATOM 721 N N . GLY A 1 97 ? 3.661 7.442 3.333 1.00 98.00 97 GLY A N 1
ATOM 722 C CA . GLY A 1 97 ? 2.943 7.423 2.062 1.00 98.00 97 GLY A CA 1
ATOM 723 C C . GLY A 1 97 ? 3.844 7.104 0.867 1.00 98.00 97 GLY A C 1
ATOM 724 O O . GLY A 1 97 ? 3.464 6.303 0.023 1.00 98.00 97 GLY A O 1
ATOM 725 N N . LEU A 1 98 ? 5.052 7.673 0.796 1.00 97.94 98 LEU A N 1
ATOM 726 C CA . LEU A 1 98 ? 6.000 7.400 -0.292 1.00 97.94 98 LEU A CA 1
ATOM 727 C C . LEU A 1 98 ? 6.564 5.974 -0.237 1.00 97.94 98 LEU A C 1
ATOM 729 O O . LEU A 1 98 ? 6.712 5.342 -1.283 1.00 97.94 98 LEU A O 1
ATOM 733 N N . ILE A 1 99 ? 6.852 5.457 0.962 1.00 96.44 99 ILE A N 1
ATOM 734 C CA . ILE A 1 99 ? 7.286 4.065 1.151 1.00 96.44 99 ILE A CA 1
ATOM 735 C C . ILE A 1 99 ? 6.173 3.110 0.710 1.00 96.44 99 ILE A C 1
ATOM 737 O O . ILE A 1 99 ? 6.424 2.208 -0.090 1.00 96.44 99 ILE A O 1
ATOM 741 N N . ALA A 1 100 ? 4.945 3.344 1.181 1.00 97.12 100 ALA A N 1
ATOM 742 C CA . ALA A 1 100 ? 3.787 2.543 0.804 1.00 97.12 100 ALA A CA 1
ATOM 743 C C . ALA A 1 100 ? 3.527 2.615 -0.705 1.00 97.12 100 ALA A C 1
ATOM 745 O O . ALA A 1 100 ? 3.339 1.584 -1.338 1.00 97.12 100 ALA A O 1
ATOM 746 N N . LEU A 1 101 ? 3.596 3.807 -1.309 1.00 97.06 101 LEU A N 1
ATOM 747 C CA . LEU A 1 101 ? 3.415 3.984 -2.749 1.00 97.06 101 LEU A CA 1
ATOM 748 C C . LEU A 1 101 ? 4.428 3.162 -3.556 1.00 97.06 101 LEU A C 1
ATOM 750 O O . LEU A 1 101 ? 4.041 2.493 -4.507 1.00 97.06 101 LEU A O 1
ATOM 754 N N . GLY A 1 102 ? 5.710 3.184 -3.180 1.00 95.88 102 GLY A N 1
ATOM 755 C CA . GLY A 1 102 ? 6.744 2.401 -3.862 1.00 95.88 102 GLY A CA 1
ATOM 756 C C . GLY A 1 102 ? 6.481 0.894 -3.810 1.00 95.88 102 GLY A C 1
ATOM 757 O O . GLY A 1 102 ? 6.605 0.218 -4.830 1.00 95.88 102 GLY A O 1
ATOM 758 N N . ALA A 1 103 ? 6.066 0.379 -2.649 1.00 96.12 103 ALA A N 1
ATOM 759 C CA . ALA A 1 103 ? 5.681 -1.023 -2.505 1.00 96.12 103 ALA A CA 1
ATOM 760 C C . ALA A 1 103 ? 4.415 -1.354 -3.317 1.00 96.12 103 ALA A C 1
ATOM 762 O O . ALA A 1 103 ? 4.383 -2.333 -4.056 1.00 96.12 103 ALA A O 1
ATOM 763 N N . HIS A 1 104 ? 3.393 -0.503 -3.265 1.00 97.19 104 HIS A N 1
ATOM 764 C CA . HIS A 1 104 ? 2.160 -0.707 -4.018 1.00 97.19 104 HIS A CA 1
ATOM 765 C C . HIS A 1 104 ? 2.359 -0.684 -5.534 1.00 97.19 104 HIS A C 1
ATOM 767 O O . HIS A 1 104 ? 1.731 -1.472 -6.232 1.00 97.19 104 HIS A O 1
ATOM 773 N N . LEU A 1 105 ? 3.254 0.158 -6.059 1.00 95.75 105 LEU A N 1
ATOM 774 C CA . LEU A 1 105 ? 3.593 0.145 -7.485 1.00 95.75 105 LEU A CA 1
ATOM 775 C C . LEU A 1 105 ? 4.223 -1.191 -7.908 1.00 95.75 105 LEU A C 1
ATOM 777 O O . LEU A 1 105 ? 3.826 -1.743 -8.931 1.00 95.75 105 LEU A O 1
ATOM 781 N N . GLY A 1 106 ? 5.141 -1.738 -7.103 1.00 93.88 106 GLY A N 1
ATOM 782 C CA . GLY A 1 106 ? 5.721 -3.062 -7.361 1.00 93.88 106 GLY A CA 1
ATOM 783 C C . GLY A 1 106 ? 4.687 -4.190 -7.277 1.00 93.88 106 GLY A C 1
ATOM 784 O O . GLY A 1 106 ? 4.694 -5.100 -8.101 1.00 93.88 106 GLY A O 1
ATOM 785 N N . ALA A 1 107 ? 3.748 -4.106 -6.330 1.00 93.00 107 ALA A N 1
ATOM 786 C CA . ALA A 1 107 ? 2.660 -5.075 -6.201 1.00 93.00 107 ALA A CA 1
ATOM 787 C C . ALA A 1 107 ? 1.637 -4.995 -7.353 1.00 93.00 107 ALA A C 1
ATOM 789 O O . ALA A 1 107 ? 1.073 -6.017 -7.745 1.00 93.00 107 ALA A O 1
ATOM 790 N N . ILE A 1 108 ? 1.394 -3.800 -7.905 1.00 94.44 108 ILE A N 1
ATOM 791 C CA . ILE A 1 108 ? 0.570 -3.618 -9.109 1.00 94.44 108 ILE A CA 1
ATOM 792 C C . ILE A 1 108 ? 1.233 -4.299 -10.305 1.00 94.44 108 ILE A C 1
ATOM 794 O O . ILE A 1 108 ? 0.573 -5.098 -10.964 1.00 94.44 108 ILE A O 1
ATOM 798 N N . GLU A 1 109 ? 2.523 -4.044 -10.541 1.00 93.06 109 GLU A N 1
ATOM 799 C CA . GLU A 1 109 ? 3.271 -4.663 -11.645 1.00 93.06 109 GLU A CA 1
ATOM 800 C C . GLU A 1 109 ? 3.297 -6.197 -11.500 1.00 93.06 109 GLU A C 1
ATOM 802 O O . GLU A 1 109 ? 2.986 -6.912 -12.446 1.00 93.06 109 GLU A O 1
ATOM 807 N N . TRP A 1 110 ? 3.525 -6.715 -10.286 1.00 91.75 110 TRP A N 1
ATOM 808 C CA . TRP A 1 110 ? 3.438 -8.154 -9.995 1.00 91.75 110 TRP A CA 1
ATOM 809 C C . TRP A 1 110 ? 2.070 -8.761 -10.343 1.00 91.75 110 TRP A C 1
ATOM 811 O O . TRP A 1 110 ? 1.985 -9.846 -10.917 1.00 91.75 110 TRP A O 1
ATOM 821 N N . ALA A 1 111 ? 0.979 -8.075 -9.995 1.00 89.00 111 ALA A N 1
ATOM 822 C CA . ALA A 1 111 ? -0.372 -8.553 -10.275 1.00 89.00 111 ALA A CA 1
ATOM 823 C C . ALA A 1 111 ? -0.706 -8.519 -11.775 1.00 89.00 111 ALA A C 1
ATOM 825 O O . ALA A 1 111 ? -1.396 -9.409 -12.276 1.00 89.00 111 ALA A O 1
ATOM 826 N N . GLU A 1 112 ? -0.219 -7.504 -12.493 1.00 88.69 112 GLU A N 1
ATOM 827 C CA . GLU A 1 112 ? -0.333 -7.422 -13.950 1.00 88.69 112 GLU A CA 1
ATOM 828 C C . GLU A 1 112 ? 0.434 -8.562 -14.629 1.00 88.69 112 GLU A C 1
ATOM 830 O O . GLU A 1 112 ? -0.125 -9.213 -15.515 1.00 88.69 112 GLU A O 1
ATOM 835 N N . ASP A 1 113 ? 1.644 -8.872 -14.156 1.00 87.12 113 ASP A N 1
ATOM 836 C CA . ASP A 1 113 ? 2.465 -9.980 -14.657 1.00 87.12 113 ASP A CA 1
ATOM 837 C C . ASP A 1 113 ? 1.776 -11.344 -14.475 1.00 87.12 113 ASP A C 1
ATOM 839 O O . ASP A 1 113 ? 1.837 -12.194 -15.361 1.00 87.12 113 ASP A O 1
ATOM 843 N N . LEU A 1 114 ? 1.056 -11.561 -13.367 1.00 81.44 114 LEU A N 1
ATOM 844 C CA . LEU A 1 114 ? 0.271 -12.788 -13.161 1.00 81.44 114 LEU A CA 1
ATOM 845 C C . LEU A 1 114 ? -0.938 -12.908 -14.096 1.00 81.44 114 LEU A C 1
ATOM 847 O O . LEU A 1 114 ? -1.367 -14.017 -14.423 1.00 81.44 114 LEU A O 1
ATOM 851 N N . GLY A 1 115 ? -1.536 -11.775 -14.465 1.00 73.31 115 GLY A N 1
ATOM 852 C CA . GLY A 1 115 ? -2.681 -11.715 -15.370 1.00 73.31 115 GLY A CA 1
ATOM 853 C C . GLY A 1 115 ? -2.293 -11.717 -16.850 1.00 73.31 115 GLY A C 1
ATOM 854 O O . GLY A 1 115 ? -3.163 -11.930 -17.705 1.00 73.31 115 GLY A O 1
ATOM 855 N N . ALA A 1 116 ? -1.018 -11.474 -17.160 1.00 74.38 116 ALA A N 1
ATOM 856 C CA . ALA A 1 116 ? -0.502 -11.468 -18.515 1.00 74.38 116 ALA A CA 1
ATOM 857 C C . ALA A 1 116 ? -0.666 -12.861 -19.141 1.00 74.38 116 ALA A C 1
ATOM 859 O O . ALA A 1 116 ? -0.258 -13.882 -18.592 1.00 74.38 116 ALA A O 1
ATOM 860 N N . LYS A 1 117 ? -1.320 -12.904 -20.302 1.00 59.66 117 LYS A N 1
ATOM 861 C CA . LYS A 1 117 ? -1.359 -14.096 -21.149 1.00 59.66 117 LYS A CA 1
ATOM 862 C C . LYS A 1 117 ? -0.206 -13.969 -22.132 1.00 59.66 117 LYS A C 1
ATOM 864 O O . LYS A 1 117 ? -0.198 -12.999 -22.890 1.00 59.66 117 LYS A O 1
ATOM 869 N N . ASP A 1 118 ? 0.723 -14.917 -22.080 1.00 58.78 118 ASP A N 1
ATOM 870 C CA . ASP A 1 118 ? 1.781 -15.089 -23.085 1.00 58.78 118 ASP A CA 1
ATOM 871 C C . ASP A 1 118 ? 1.222 -15.111 -24.521 1.00 58.78 118 ASP A C 1
ATOM 873 O O . ASP A 1 118 ? 0.153 -15.737 -24.745 1.00 58.78 118 ASP A O 1
#

Radius of gyration: 17.06 Å; chains: 1; bounding box: 43×37×45 Å

Foldseek 3Di:
DDPVVVVVVVVLLVLLVVLLVVLLVVLQVVLVVQCVVVVHPCSSVVSSVVSVVLLLDLVSLVVVLLVVLQVQLVVQLVVLVVVPDPCSSVVSSVVSSVVSNSSSVSPSVVSVVVNDDD